Protein AF-A0AAU3NYX7-F1 (afdb_monomer_lite)

Radius of gyration: 16.04 Å; chains: 1; bounding box: 46×26×34 Å

Structure (mmCIF, N/CA/C/O backbone):
data_AF-A0AAU3NYX7-F1
#
_entry.id   AF-A0AAU3NYX7-F1
#
loop_
_atom_site.group_PDB
_atom_site.id
_atom_site.type_symbol
_atom_site.label_atom_id
_atom_site.label_alt_id
_atom_site.label_comp_id
_atom_site.label_asym_id
_atom_site.label_entity_id
_atom_site.label_seq_id
_atom_site.pdbx_PDB_ins_code
_atom_site.Cartn_x
_atom_site.Cartn_y
_atom_site.Cartn_z
_atom_site.occupancy
_atom_site.B_iso_or_equiv
_atom_site.auth_seq_id
_atom_site.auth_comp_id
_atom_site.auth_asym_id
_atom_site.auth_atom_id
_atom_site.pdbx_PDB_model_num
ATOM 1 N N . MET A 1 1 ? -9.263 -4.745 -2.273 1.00 84.44 1 MET A N 1
ATOM 2 C CA . MET A 1 1 ? -9.647 -4.736 -0.853 1.00 84.44 1 MET A CA 1
ATOM 3 C C . MET A 1 1 ? -10.264 -6.080 -0.586 1.00 84.44 1 MET A C 1
ATOM 5 O O . MET A 1 1 ? -11.121 -6.472 -1.372 1.00 84.44 1 MET A O 1
ATOM 9 N N . ASP A 1 2 ? -9.769 -6.781 0.431 1.00 92.94 2 ASP A N 1
ATOM 10 C CA . ASP A 1 2 ? -9.961 -8.231 0.528 1.00 92.94 2 ASP A CA 1
ATOM 11 C C . ASP A 1 2 ? -10.964 -8.581 1.620 1.00 92.94 2 ASP A C 1
ATOM 13 O O . ASP A 1 2 ? -11.878 -9.367 1.384 1.00 92.94 2 ASP A O 1
ATOM 17 N N . TRP A 1 3 ? -10.835 -7.957 2.794 1.00 95.19 3 TRP A N 1
ATOM 18 C CA . TRP A 1 3 ? -11.798 -8.096 3.882 1.00 95.19 3 TRP A CA 1
ATOM 19 C C . TRP A 1 3 ? -11.694 -6.957 4.901 1.00 95.19 3 TRP A C 1
ATOM 21 O O . TRP A 1 3 ? -10.685 -6.251 4.984 1.00 95.19 3 TRP A O 1
ATOM 31 N N . GLU A 1 4 ? -12.752 -6.830 5.702 1.00 95.00 4 GLU A N 1
ATOM 32 C CA . GLU A 1 4 ? -12.859 -5.933 6.853 1.00 95.00 4 GLU A CA 1
ATOM 33 C C . GLU A 1 4 ? -13.249 -6.716 8.101 1.00 95.00 4 GLU A C 1
ATOM 35 O O . GLU A 1 4 ? -14.029 -7.669 8.041 1.00 95.00 4 GLU A O 1
ATOM 40 N N . HIS A 1 5 ? -12.748 -6.273 9.248 1.00 92.81 5 HIS A N 1
ATOM 41 C CA . HIS A 1 5 ? -13.152 -6.772 10.545 1.00 92.81 5 HIS A CA 1
ATOM 42 C C . HIS A 1 5 ? -13.405 -5.611 11.508 1.00 92.81 5 HIS A C 1
ATOM 44 O O . HIS A 1 5 ? -12.555 -4.743 11.712 1.00 92.81 5 HIS A O 1
ATOM 50 N N . ARG A 1 6 ? -14.580 -5.633 12.143 1.00 95.12 6 ARG A N 1
ATOM 51 C CA . ARG A 1 6 ? -14.892 -4.841 13.335 1.00 95.12 6 ARG A CA 1
ATOM 52 C C . ARG A 1 6 ? -15.370 -5.790 14.417 1.00 95.12 6 ARG A C 1
ATOM 54 O O . ARG A 1 6 ? -16.260 -6.602 14.174 1.00 95.12 6 ARG A O 1
ATOM 61 N N . PHE A 1 7 ? -14.823 -5.650 15.620 1.00 88.88 7 PHE A N 1
ATOM 62 C CA . PHE A 1 7 ? -15.209 -6.510 16.738 1.00 88.88 7 PHE A CA 1
ATOM 63 C C . PHE A 1 7 ? -16.676 -6.294 17.143 1.00 88.88 7 PHE A C 1
ATOM 65 O O . PHE A 1 7 ? -17.397 -7.244 17.436 1.00 88.88 7 PHE A O 1
ATOM 72 N N . ARG A 1 8 ? -17.125 -5.030 17.143 1.00 90.00 8 ARG A N 1
ATOM 73 C CA . ARG A 1 8 ? -18.516 -4.608 17.370 1.00 90.00 8 ARG A CA 1
ATOM 74 C C . ARG A 1 8 ? -18.817 -3.324 16.585 1.00 90.00 8 ARG A C 1
ATOM 76 O O . ARG A 1 8 ? -17.876 -2.599 16.244 1.00 90.00 8 ARG A O 1
ATOM 83 N N . PRO A 1 9 ? -20.099 -3.000 16.335 1.00 92.31 9 PRO A N 1
ATOM 84 C CA . PRO A 1 9 ? -20.484 -1.705 15.782 1.00 92.31 9 PRO A CA 1
ATOM 85 C C . PRO A 1 9 ? -19.890 -0.549 16.599 1.00 92.31 9 PRO A C 1
ATOM 87 O O . PRO A 1 9 ? -19.963 -0.556 17.827 1.00 92.31 9 PRO A O 1
ATOM 90 N N . GLY A 1 10 ? -19.280 0.422 15.918 1.00 89.56 10 GLY A N 1
ATOM 91 C CA . GLY A 1 10 ? -18.657 1.594 16.545 1.00 89.56 10 GLY A CA 1
ATOM 92 C C . GLY A 1 10 ? -17.240 1.391 17.098 1.00 89.56 10 GLY A C 1
ATOM 93 O O . GLY A 1 10 ? -16.664 2.351 17.599 1.00 89.56 10 GLY A O 1
ATOM 94 N N . LEU A 1 11 ? -16.658 0.187 17.005 1.00 90.12 11 LEU A N 1
ATOM 95 C CA . LEU A 1 11 ? -15.255 -0.056 17.370 1.00 90.12 11 LEU A CA 1
ATOM 96 C C . LEU A 1 11 ? -14.316 0.035 16.163 1.00 90.12 11 LEU A C 1
ATOM 98 O O . LEU A 1 11 ? -14.761 -0.040 15.017 1.00 90.12 11 LEU A O 1
ATOM 102 N N . LEU A 1 12 ? -13.022 0.175 16.462 1.00 89.81 12 LEU A N 1
ATOM 103 C CA . LEU A 1 12 ? -11.924 0.369 15.512 1.00 89.81 12 LEU A CA 1
ATOM 104 C C . LEU A 1 12 ? -11.918 -0.679 14.390 1.00 89.81 12 LEU A C 1
ATOM 106 O O . LEU A 1 12 ? -12.169 -1.866 14.619 1.00 89.81 12 LEU A O 1
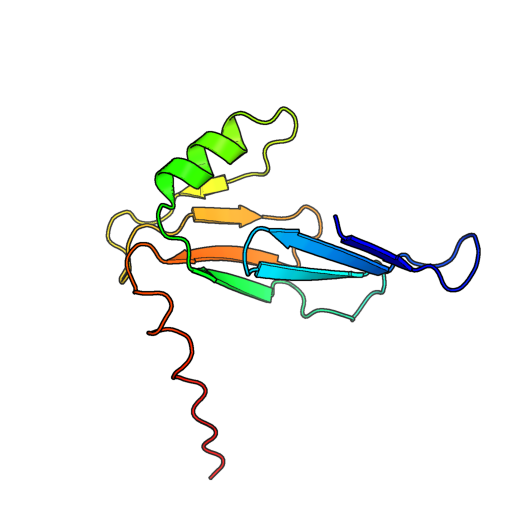ATOM 110 N N . LEU A 1 13 ? -11.647 -0.209 13.176 1.00 91.31 13 LEU A N 1
ATOM 111 C CA . LEU A 1 13 ? -11.597 -1.008 11.960 1.00 91.31 13 LEU A CA 1
ATOM 112 C C . LEU A 1 13 ? -10.227 -1.665 11.775 1.00 91.31 13 LEU A C 1
ATOM 114 O O . LEU A 1 13 ? -9.189 -1.022 11.933 1.00 91.31 13 LEU A O 1
ATOM 118 N N . TYR A 1 14 ? -10.253 -2.925 11.347 1.00 90.81 14 TYR A N 1
ATOM 119 C CA . TYR A 1 14 ? -9.096 -3.648 10.837 1.00 90.81 14 TYR A CA 1
ATOM 120 C C . TYR A 1 14 ? -9.379 -4.127 9.408 1.00 90.81 14 TYR A C 1
ATOM 122 O O . TYR A 1 14 ? -10.422 -4.731 9.152 1.00 90.81 14 TYR A O 1
ATOM 130 N N . VAL A 1 15 ? -8.480 -3.840 8.466 1.00 92.56 15 VAL A N 1
ATOM 131 C CA . VAL A 1 15 ? -8.673 -4.095 7.028 1.00 92.56 15 VAL A CA 1
ATOM 132 C C . VAL A 1 15 ? -7.457 -4.784 6.433 1.00 92.56 15 VAL A C 1
ATOM 134 O O . VAL A 1 15 ? -6.324 -4.432 6.756 1.00 92.56 15 VAL A O 1
ATOM 137 N N . GLN A 1 16 ? -7.687 -5.689 5.483 1.00 93.06 16 GLN A N 1
ATOM 138 C CA . GLN A 1 16 ? -6.648 -6.151 4.566 1.00 93.06 16 GLN A CA 1
ATOM 139 C C . GLN A 1 16 ? -6.897 -5.646 3.146 1.00 93.06 16 GLN A C 1
ATOM 141 O O . GLN A 1 16 ? -8.002 -5.734 2.592 1.00 93.06 16 GLN A O 1
ATOM 146 N N . VAL A 1 17 ? -5.828 -5.148 2.532 1.00 90.38 17 VAL A N 1
ATOM 147 C CA . VAL A 1 17 ? -5.796 -4.817 1.112 1.00 90.38 17 VAL A CA 1
ATOM 148 C C . VAL A 1 17 ? -4.608 -5.493 0.452 1.00 90.38 17 VAL A C 1
ATOM 150 O O . VAL A 1 17 ? -3.482 -5.430 0.945 1.00 90.38 17 VAL A O 1
ATOM 153 N N . SER A 1 18 ? -4.855 -6.095 -0.702 1.00 89.88 18 SER A N 1
ATOM 154 C CA . SER A 1 18 ? -3.815 -6.661 -1.540 1.00 89.88 18 SER A CA 1
ATOM 155 C C . SER A 1 18 ? -3.753 -5.983 -2.900 1.00 89.88 18 SER A C 1
ATOM 157 O O . SER A 1 18 ? -4.737 -5.455 -3.434 1.00 89.88 18 SER A O 1
ATOM 159 N N . ARG A 1 19 ? -2.549 -5.992 -3.468 1.00 84.88 19 ARG A N 1
ATOM 160 C CA . ARG A 1 19 ? -2.290 -5.676 -4.869 1.00 84.88 19 ARG A CA 1
ATOM 161 C C . ARG A 1 19 ? -1.177 -6.586 -5.362 1.00 84.88 19 ARG A C 1
ATOM 163 O O . ARG A 1 19 ? -0.034 -6.484 -4.914 1.00 84.88 19 ARG A O 1
ATOM 170 N N . SER A 1 20 ? -1.492 -7.440 -6.331 1.00 87.31 20 SER A N 1
ATOM 171 C CA . SER A 1 20 ? -0.566 -8.480 -6.792 1.00 87.31 20 SER A CA 1
ATOM 172 C C . SER A 1 20 ? -0.122 -9.354 -5.605 1.00 87.31 20 SER A C 1
ATOM 174 O O . SER A 1 20 ? -0.973 -9.907 -4.922 1.00 87.31 20 SER A O 1
ATOM 176 N N . ALA A 1 21 ? 1.182 -9.470 -5.334 1.00 85.25 21 ALA A N 1
ATOM 177 C CA . ALA A 1 21 ? 1.708 -10.225 -4.196 1.00 85.25 21 ALA A CA 1
ATOM 178 C C . ALA A 1 21 ? 1.869 -9.388 -2.910 1.00 85.25 21 ALA A C 1
ATOM 180 O O . ALA A 1 21 ? 2.245 -9.933 -1.876 1.00 85.25 21 ALA A O 1
ATOM 181 N N . ALA A 1 22 ? 1.632 -8.072 -2.961 1.00 83.75 22 ALA A N 1
ATOM 182 C CA . ALA A 1 22 ? 1.733 -7.212 -1.789 1.00 83.75 22 ALA A CA 1
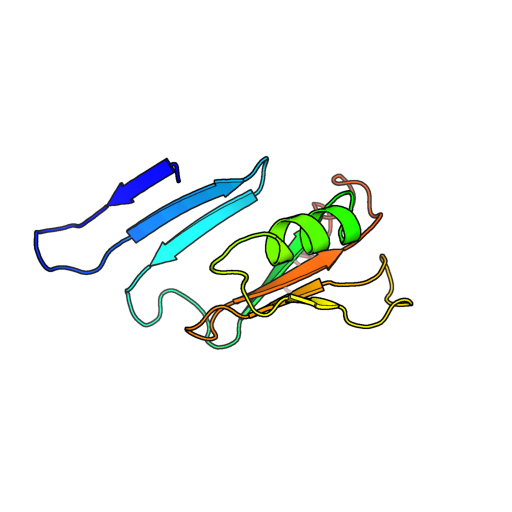ATOM 183 C C . ALA A 1 22 ? 0.429 -7.270 -0.988 1.00 83.75 22 ALA A C 1
ATOM 185 O O . ALA A 1 22 ? -0.644 -7.050 -1.549 1.00 83.75 22 ALA A O 1
ATOM 186 N N . VAL A 1 23 ? 0.540 -7.531 0.314 1.00 88.56 23 VAL A N 1
ATOM 187 C CA . VAL A 1 23 ? -0.579 -7.571 1.261 1.00 88.56 23 VAL A CA 1
ATOM 188 C C . VAL A 1 23 ? -0.276 -6.601 2.396 1.00 88.56 23 VAL A C 1
ATOM 190 O O . VAL A 1 23 ? 0.772 -6.704 3.031 1.00 88.56 23 VAL A O 1
ATOM 193 N N . LEU A 1 24 ? -1.179 -5.651 2.635 1.00 85.50 24 LEU A N 1
ATOM 194 C CA . LEU A 1 24 ? -1.106 -4.709 3.747 1.00 85.50 24 LEU A CA 1
ATOM 195 C C . LEU A 1 24 ? -2.277 -4.946 4.696 1.00 85.50 24 LEU A C 1
ATOM 197 O O . LEU A 1 24 ? -3.420 -5.116 4.267 1.00 85.50 24 LEU A O 1
ATOM 201 N N . HIS A 1 25 ? -1.971 -4.894 5.987 1.00 87.50 25 HIS A N 1
ATOM 202 C CA . HIS A 1 25 ? -2.948 -4.879 7.064 1.00 87.50 25 HIS A CA 1
ATOM 203 C C . HIS A 1 25 ? -2.987 -3.474 7.661 1.00 87.50 25 HIS A C 1
ATOM 205 O O . HIS A 1 25 ? -1.956 -2.958 8.088 1.00 87.50 25 HIS A O 1
ATOM 211 N N . LEU A 1 26 ? -4.165 -2.857 7.669 1.00 86.00 26 LEU A N 1
ATOM 212 C CA . LEU A 1 26 ? -4.396 -1.500 8.154 1.00 86.00 26 LEU A CA 1
ATOM 213 C C . LEU A 1 26 ? -5.284 -1.556 9.395 1.00 86.00 26 LEU A C 1
ATOM 215 O O . LEU A 1 26 ? -6.279 -2.280 9.412 1.00 86.00 26 LEU A O 1
ATOM 219 N N . SER A 1 27 ? -4.930 -0.783 10.417 1.00 84.88 27 SER A N 1
ATOM 220 C CA . SER A 1 27 ? -5.643 -0.734 11.690 1.00 84.88 27 SER A CA 1
ATOM 221 C C . SER A 1 27 ? -5.863 0.706 12.130 1.00 84.88 27 SER A C 1
ATOM 223 O O . SER A 1 27 ? -4.961 1.537 12.016 1.00 84.88 27 SER A O 1
ATOM 225 N N . GLU A 1 28 ? -7.051 0.999 12.659 1.00 87.44 28 GLU A N 1
ATOM 226 C CA . GLU A 1 28 ? -7.322 2.258 13.369 1.00 87.44 28 GLU A CA 1
ATOM 227 C C . GLU A 1 28 ? -6.782 2.241 14.813 1.00 87.44 28 GLU A C 1
ATOM 229 O O . GLU A 1 28 ? -6.810 3.265 15.497 1.00 87.44 28 GLU A O 1
ATOM 234 N N . HIS A 1 29 ? -6.299 1.095 15.306 1.00 84.50 29 HIS A N 1
ATOM 235 C CA . HIS A 1 29 ? -5.769 0.981 16.659 1.00 84.50 29 HIS A CA 1
ATOM 236 C C . HIS A 1 29 ? -4.418 1.691 16.800 1.00 84.50 29 HIS A C 1
ATOM 238 O O . HIS A 1 29 ? -3.451 1.431 16.080 1.00 84.50 29 HIS A O 1
ATOM 244 N N . HIS A 1 30 ? -4.360 2.621 17.754 1.00 79.19 30 HIS A N 1
ATOM 245 C CA . HIS A 1 30 ? -3.149 3.368 18.052 1.00 79.19 30 HIS A CA 1
ATOM 246 C C . HIS A 1 30 ? -2.093 2.438 18.661 1.00 79.19 30 HIS A C 1
ATOM 248 O O . HIS A 1 30 ? -2.334 1.807 19.687 1.00 79.19 30 HIS A O 1
ATOM 254 N N . GLY A 1 31 ? -0.914 2.388 18.042 1.00 76.44 31 GLY A N 1
ATOM 255 C CA . GLY A 1 31 ? 0.207 1.558 18.491 1.00 76.44 31 GLY A CA 1
ATOM 256 C C . GLY A 1 31 ? 0.390 0.241 17.732 1.00 76.44 31 GLY A C 1
ATOM 257 O O . GLY A 1 31 ? 1.375 -0.445 17.986 1.00 76.44 31 GLY A O 1
ATOM 258 N N . ASP A 1 32 ? -0.479 -0.090 16.769 1.00 81.31 32 ASP A N 1
ATOM 259 C CA . ASP A 1 32 ? -0.305 -1.287 15.920 1.00 81.31 32 ASP A CA 1
ATOM 260 C C . ASP A 1 32 ? 0.891 -1.178 14.961 1.00 81.31 32 ASP A C 1
ATOM 262 O O . ASP A 1 32 ? 1.396 -2.183 14.463 1.00 81.31 32 ASP A O 1
ATOM 266 N N . GLY A 1 33 ? 1.355 0.044 14.702 1.00 73.19 33 GLY A N 1
ATOM 267 C CA . GLY A 1 33 ? 2.522 0.329 13.880 1.00 73.19 33 GLY A CA 1
ATOM 268 C C . GLY A 1 33 ? 3.518 1.231 14.596 1.00 73.19 33 GLY A C 1
ATOM 269 O O . GLY A 1 33 ? 3.182 1.947 15.541 1.00 73.19 33 GLY A O 1
ATOM 270 N N . SER A 1 34 ? 4.761 1.220 14.117 1.00 73.25 34 SER A N 1
ATOM 271 C CA . SER A 1 34 ? 5.750 2.220 14.512 1.00 73.25 34 SER A CA 1
ATOM 272 C C . SER A 1 34 ? 5.451 3.552 13.812 1.00 73.25 34 SER A C 1
ATOM 274 O O . SER A 1 34 ? 5.295 3.559 12.588 1.00 73.25 34 SER A O 1
ATOM 276 N N . PRO A 1 35 ? 5.408 4.682 14.541 1.00 71.50 35 PRO A N 1
ATOM 277 C CA . PRO A 1 35 ? 5.319 5.999 13.922 1.00 71.50 35 PRO A CA 1
ATOM 278 C C . PRO A 1 35 ? 6.472 6.211 12.935 1.00 71.50 35 PRO A C 1
ATOM 280 O O . PRO A 1 35 ? 7.611 5.844 13.229 1.00 71.50 35 PRO A O 1
ATOM 283 N N . HIS A 1 36 ? 6.185 6.816 11.780 1.00 70.44 36 HIS A N 1
ATOM 284 C CA . HIS A 1 36 ? 7.168 7.088 10.719 1.00 70.44 36 HIS A CA 1
ATOM 285 C C . HIS A 1 36 ? 7.888 5.846 10.164 1.00 70.44 36 HIS A C 1
ATOM 287 O O . HIS A 1 36 ? 8.998 5.955 9.632 1.00 70.44 36 HIS A O 1
ATOM 293 N N . GLY A 1 37 ? 7.271 4.667 10.274 1.00 70.25 37 GLY A N 1
ATOM 294 C CA . GLY A 1 37 ? 7.755 3.459 9.626 1.00 70.25 37 GLY A CA 1
ATOM 295 C C . GLY A 1 37 ? 7.893 3.633 8.109 1.00 70.25 37 GLY A C 1
ATOM 296 O O . GLY A 1 37 ? 7.204 4.422 7.459 1.00 70.25 37 GLY A O 1
ATOM 297 N N . VAL A 1 38 ? 8.817 2.880 7.516 1.00 73.75 38 VAL A N 1
ATOM 298 C CA . VAL A 1 38 ? 9.008 2.847 6.061 1.00 73.75 38 VAL A CA 1
ATOM 299 C C . VAL A 1 38 ? 8.833 1.411 5.596 1.00 73.75 38 VAL A C 1
ATOM 301 O O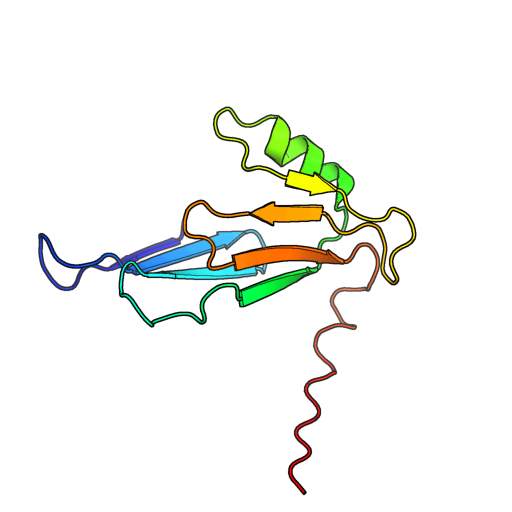 . VAL A 1 38 ? 9.555 0.523 6.046 1.00 73.75 38 VAL A O 1
ATOM 304 N N . ALA A 1 39 ? 7.883 1.189 4.689 1.00 76.31 39 ALA A N 1
ATOM 305 C CA . ALA A 1 39 ? 7.667 -0.101 4.051 1.00 76.31 39 ALA A CA 1
ATOM 306 C C . ALA A 1 39 ? 8.190 -0.047 2.613 1.00 76.31 39 ALA A C 1
ATOM 308 O O . ALA A 1 39 ? 7.782 0.785 1.804 1.00 76.31 39 ALA A O 1
ATOM 309 N N . TRP A 1 40 ? 9.103 -0.951 2.276 1.00 74.25 40 TRP A N 1
ATOM 310 C CA . TRP A 1 40 ? 9.655 -1.042 0.928 1.00 74.25 40 TRP A CA 1
ATOM 311 C C . TRP A 1 40 ? 8.955 -2.141 0.139 1.00 74.25 40 TRP A C 1
ATOM 313 O O . TRP A 1 40 ? 8.903 -3.291 0.572 1.00 74.25 40 TRP A O 1
ATOM 323 N N . PHE A 1 41 ? 8.446 -1.785 -1.040 1.00 77.62 41 PHE A N 1
ATOM 324 C CA . PHE A 1 41 ? 7.768 -2.708 -1.942 1.00 77.62 41 PHE A CA 1
ATOM 325 C C . PHE A 1 41 ? 8.523 -2.771 -3.270 1.00 77.62 41 PHE A C 1
ATOM 327 O O . PHE A 1 41 ? 8.556 -1.781 -4.004 1.00 77.62 41 PHE A O 1
ATOM 334 N N . PRO A 1 42 ? 9.120 -3.917 -3.633 1.00 75.56 42 PRO A N 1
ATOM 335 C CA . PRO A 1 42 ? 9.696 -4.061 -4.958 1.00 75.56 42 PRO A CA 1
ATOM 336 C C . PRO A 1 42 ? 8.603 -4.044 -6.018 1.00 75.56 42 PRO A C 1
ATOM 338 O O . PRO A 1 42 ? 7.618 -4.781 -5.942 1.00 75.56 42 PRO A O 1
ATOM 341 N N . VAL A 1 43 ? 8.809 -3.229 -7.045 1.00 77.19 43 VAL A N 1
ATOM 342 C CA . VAL A 1 43 ? 7.911 -3.143 -8.195 1.00 77.19 43 VAL A CA 1
ATOM 343 C C . VAL A 1 43 ? 8.732 -3.243 -9.467 1.00 77.19 43 VAL A C 1
ATOM 345 O O . VAL A 1 43 ? 9.860 -2.765 -9.542 1.00 77.19 43 VAL A O 1
ATOM 348 N N . ARG A 1 44 ? 8.165 -3.888 -10.487 1.00 78.25 44 ARG A N 1
ATOM 349 C CA . ARG A 1 44 ? 8.872 -4.094 -11.758 1.00 78.25 44 ARG A CA 1
ATOM 350 C C . ARG A 1 44 ? 9.118 -2.784 -12.504 1.00 78.25 44 ARG A C 1
ATOM 352 O O . ARG A 1 44 ? 10.164 -2.635 -13.119 1.00 78.25 44 ARG A O 1
ATOM 359 N N . ASP A 1 45 ? 8.159 -1.863 -12.445 1.00 80.94 45 ASP A N 1
ATOM 360 C CA . ASP A 1 45 ? 8.225 -0.568 -13.119 1.00 80.94 45 ASP A CA 1
ATOM 361 C C . ASP A 1 45 ? 7.608 0.517 -12.227 1.00 80.94 45 ASP A C 1
ATOM 363 O O . ASP A 1 45 ? 6.387 0.631 -12.086 1.00 80.94 45 ASP A O 1
ATOM 367 N N . VAL A 1 46 ? 8.480 1.304 -11.598 1.00 79.94 46 VAL A N 1
ATOM 368 C CA . VAL A 1 46 ? 8.097 2.418 -10.723 1.00 79.94 46 VAL A CA 1
ATOM 369 C C . VAL A 1 46 ? 7.485 3.584 -11.502 1.00 79.94 46 VAL A C 1
ATOM 371 O O . VAL A 1 46 ? 6.592 4.261 -10.998 1.00 79.94 46 VAL A O 1
ATOM 374 N N . SER A 1 47 ? 7.918 3.811 -12.744 1.00 81.75 47 SER A N 1
ATOM 375 C CA . SER A 1 47 ? 7.433 4.913 -13.575 1.00 81.75 47 SER A CA 1
ATOM 376 C C . SER A 1 47 ? 6.016 4.653 -14.080 1.00 81.75 47 SER A C 1
ATOM 378 O O . SER A 1 47 ? 5.207 5.581 -14.125 1.00 81.75 47 SER A O 1
ATOM 380 N N . ALA A 1 48 ? 5.692 3.404 -14.419 1.00 85.31 48 ALA A N 1
ATOM 381 C CA . ALA A 1 48 ? 4.325 3.006 -14.742 1.00 85.31 48 ALA A CA 1
ATOM 382 C C . ALA A 1 48 ? 3.395 3.160 -13.528 1.00 85.31 48 ALA A C 1
ATOM 384 O O . ALA A 1 48 ? 2.322 3.750 -13.653 1.00 85.31 48 ALA A O 1
AT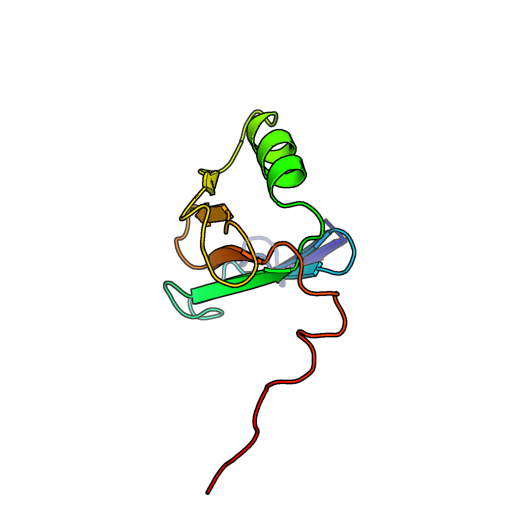OM 385 N N . LEU A 1 49 ? 3.835 2.703 -12.348 1.00 83.44 49 LEU A N 1
ATOM 386 C CA . LEU A 1 49 ? 3.064 2.842 -11.111 1.00 83.44 49 LEU A CA 1
ATOM 387 C C . LEU A 1 49 ? 2.828 4.315 -10.745 1.00 83.44 49 LEU A C 1
ATOM 389 O O . LEU A 1 49 ? 1.720 4.680 -10.364 1.00 83.44 49 LEU A O 1
ATOM 393 N N . HIS A 1 50 ? 3.840 5.171 -10.896 1.00 84.31 50 HIS A N 1
ATOM 394 C CA . HIS A 1 50 ? 3.725 6.607 -10.629 1.00 84.31 50 HIS A CA 1
ATOM 395 C C . HIS A 1 50 ? 2.666 7.275 -11.510 1.00 84.31 50 HIS A C 1
ATOM 397 O O . HIS A 1 50 ? 1.785 7.964 -10.998 1.00 84.31 50 HIS A O 1
ATOM 403 N N . LYS A 1 51 ? 2.693 7.007 -12.822 1.00 87.75 51 LYS A N 1
ATOM 404 C CA . LYS A 1 51 ? 1.685 7.515 -13.767 1.00 87.75 51 LYS A CA 1
ATOM 405 C C . LYS A 1 51 ? 0.279 7.036 -13.417 1.00 87.75 51 LYS A C 1
ATOM 407 O O . LYS A 1 51 ? -0.660 7.824 -13.460 1.00 87.75 51 LYS A O 1
ATOM 412 N N . GLU A 1 52 ? 0.140 5.760 -13.062 1.00 87.88 52 GLU A N 1
ATOM 413 C CA . GLU A 1 52 ? -1.141 5.187 -12.645 1.00 87.88 52 GLU A CA 1
ATOM 414 C C . GLU A 1 52 ? -1.684 5.873 -11.386 1.00 87.88 52 GLU A C 1
ATOM 416 O O . GLU A 1 52 ? -2.867 6.204 -11.335 1.00 87.88 52 GLU A O 1
ATOM 421 N N . LEU A 1 53 ? -0.835 6.117 -10.381 1.00 85.31 53 LEU A N 1
ATOM 422 C CA . LEU A 1 53 ? -1.245 6.779 -9.142 1.00 85.31 53 LEU A CA 1
ATOM 423 C C . LEU A 1 53 ? -1.688 8.224 -9.384 1.00 85.31 53 LEU A C 1
ATOM 425 O O . LEU A 1 53 ? -2.739 8.609 -8.878 1.00 85.31 53 LEU A O 1
ATOM 429 N N . LEU A 1 54 ? -0.939 8.991 -10.183 1.00 86.75 54 LEU A N 1
ATOM 430 C CA . LEU A 1 54 ? -1.257 10.390 -10.491 1.00 86.75 54 LEU A CA 1
ATOM 431 C C . LEU A 1 54 ? -2.519 10.563 -11.346 1.00 86.75 54 LEU A C 1
ATOM 433 O O . LEU A 1 54 ? -3.144 11.617 -11.303 1.00 86.75 54 LEU A O 1
ATOM 437 N N . ALA A 1 55 ? -2.922 9.542 -12.104 1.00 90.12 55 ALA A N 1
ATOM 438 C CA . ALA A 1 55 ? -4.158 9.578 -12.884 1.00 90.12 55 ALA A CA 1
ATOM 439 C C . ALA A 1 55 ? -5.429 9.440 -12.022 1.00 90.12 55 ALA A C 1
ATOM 441 O O . ALA A 1 55 ? -6.542 9.589 -12.531 1.00 90.12 55 ALA A O 1
ATOM 442 N N . ARG A 1 56 ? -5.298 9.120 -10.726 1.00 86.12 56 ARG A N 1
ATOM 443 C CA . ARG A 1 56 ? -6.440 8.906 -9.829 1.00 86.12 56 ARG A CA 1
ATOM 444 C C . ARG A 1 56 ? -6.905 10.233 -9.215 1.00 86.12 56 ARG A C 1
ATOM 446 O O . ARG A 1 56 ? -6.075 11.042 -8.821 1.00 86.12 56 ARG A O 1
ATOM 453 N N . PRO A 1 57 ? -8.222 10.430 -9.023 1.00 78.12 57 PRO A N 1
ATOM 454 C CA . PRO A 1 57 ? -8.765 11.669 -8.453 1.00 78.12 57 PRO A CA 1
ATOM 455 C C . PRO A 1 57 ? -8.308 11.938 -7.009 1.00 78.12 57 PRO A C 1
ATOM 457 O O . PRO A 1 57 ? -8.229 13.088 -6.603 1.00 78.12 57 PRO A O 1
ATOM 460 N N . ASN A 1 58 ? -7.954 10.886 -6.264 1.00 77.88 58 ASN A N 1
ATOM 461 C CA . ASN A 1 58 ? -7.379 10.966 -4.918 1.00 77.88 58 ASN A CA 1
ATOM 462 C C . ASN A 1 58 ? -5.933 10.454 -4.936 1.00 77.88 58 ASN A C 1
ATOM 464 O O . ASN A 1 58 ? -5.573 9.565 -4.159 1.00 77.88 58 ASN A O 1
ATOM 468 N N . ALA A 1 59 ? -5.145 10.920 -5.907 1.00 75.69 59 ALA A N 1
ATOM 469 C CA . ALA A 1 59 ? -3.736 10.575 -5.998 1.00 75.69 59 ALA A CA 1
ATOM 470 C C . ALA A 1 59 ? -3.037 10.962 -4.684 1.00 75.69 59 ALA A C 1
ATOM 472 O O . ALA A 1 59 ? -3.163 12.109 -4.246 1.00 75.69 59 ALA A O 1
ATOM 473 N N . PRO A 1 60 ? -2.327 10.030 -4.031 1.00 73.69 60 PRO A N 1
ATOM 474 C CA . PRO A 1 60 ? -1.513 10.394 -2.886 1.00 73.69 60 PRO A CA 1
ATOM 475 C C . PRO A 1 60 ? -0.330 11.249 -3.355 1.00 73.69 60 PRO A C 1
ATOM 477 O O . PRO A 1 60 ? 0.042 11.208 -4.531 1.00 73.69 60 PRO A O 1
ATOM 480 N N . ASP A 1 61 ? 0.293 11.983 -2.433 1.00 75.38 61 ASP A N 1
ATOM 481 C CA . AS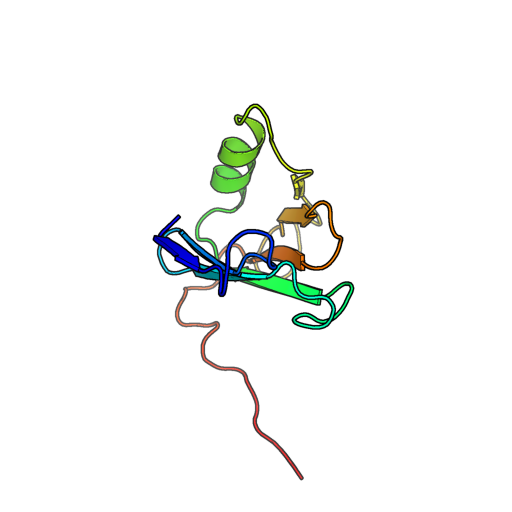P A 1 61 ? 1.574 12.625 -2.726 1.00 75.38 61 ASP A CA 1
ATOM 482 C C . ASP A 1 61 ? 2.610 11.537 -3.033 1.00 75.38 61 ASP A C 1
ATOM 484 O O . ASP A 1 61 ? 3.021 10.771 -2.156 1.00 75.38 61 ASP A O 1
ATOM 488 N N . ALA A 1 62 ? 2.952 11.437 -4.317 1.00 75.31 62 ALA A N 1
ATOM 489 C CA . ALA A 1 62 ? 3.842 10.442 -4.882 1.00 75.31 62 ALA A CA 1
ATOM 490 C C . ALA A 1 62 ? 5.059 11.153 -5.481 1.00 75.31 62 ALA A C 1
ATOM 492 O O . ALA A 1 62 ? 5.125 11.444 -6.681 1.00 75.31 62 ALA A O 1
ATOM 493 N N . SER A 1 63 ? 6.029 11.443 -4.620 1.00 72.75 63 SER A N 1
ATOM 494 C CA . SER A 1 63 ? 7.259 12.138 -4.982 1.00 72.75 63 SER A CA 1
ATOM 495 C C . SER A 1 63 ? 8.318 11.143 -5.462 1.00 72.75 63 SER A C 1
ATOM 497 O O . SER A 1 63 ? 8.658 10.181 -4.768 1.00 72.75 63 SER A O 1
ATOM 499 N N . ARG A 1 64 ? 8.863 11.360 -6.664 1.00 65.69 64 ARG A N 1
ATOM 500 C CA . ARG A 1 64 ? 10.002 10.585 -7.176 1.00 65.69 64 ARG A CA 1
ATOM 501 C C . ARG A 1 64 ? 11.280 11.177 -6.603 1.00 65.69 64 ARG A C 1
ATOM 503 O O . ARG A 1 64 ? 11.543 12.360 -6.791 1.00 65.69 64 ARG A O 1
ATOM 510 N N . ASN A 1 65 ? 12.057 10.355 -5.918 1.00 62.62 65 ASN A N 1
ATOM 511 C CA . ASN A 1 65 ? 13.321 10.767 -5.333 1.00 62.62 65 ASN A CA 1
ATOM 512 C C . ASN A 1 65 ? 14.452 10.107 -6.102 1.00 62.62 65 ASN A C 1
ATOM 514 O O . ASN A 1 65 ? 14.283 8.994 -6.582 1.00 62.62 65 ASN A O 1
ATOM 518 N N . ASP A 1 66 ? 15.551 10.842 -6.230 1.00 66.44 66 ASP A N 1
ATOM 519 C CA . ASP A 1 66 ? 16.858 10.373 -6.689 1.00 66.44 66 ASP A CA 1
ATOM 520 C C . ASP A 1 66 ? 16.841 9.387 -7.888 1.00 66.44 66 ASP A C 1
ATOM 522 O O . ASP A 1 66 ? 16.706 8.174 -7.707 1.00 66.44 66 ASP A O 1
ATOM 526 N N . PRO A 1 67 ? 16.983 9.878 -9.136 1.00 66.06 67 PRO A N 1
ATOM 527 C CA . PRO A 1 67 ? 17.039 9.022 -10.321 1.00 66.06 67 PRO A CA 1
ATOM 528 C C . PRO A 1 67 ? 18.177 7.992 -10.307 1.00 66.06 67 PRO A C 1
ATOM 530 O O . PRO A 1 67 ? 18.042 6.976 -10.991 1.00 66.06 67 PRO A O 1
ATOM 533 N N . ASP A 1 68 ? 19.232 8.230 -9.525 1.00 66.94 68 ASP A N 1
ATOM 534 C CA . ASP A 1 68 ? 20.473 7.455 -9.520 1.00 66.94 68 ASP A CA 1
ATOM 535 C C . ASP A 1 68 ? 20.618 6.572 -8.266 1.00 66.94 68 ASP A C 1
ATOM 537 O O . ASP A 1 68 ? 21.681 6.000 -8.010 1.00 66.94 68 ASP A O 1
ATOM 541 N N . ALA A 1 69 ? 19.541 6.419 -7.488 1.00 66.94 69 ALA A N 1
ATOM 542 C CA . ALA A 1 69 ? 19.536 5.579 -6.300 1.00 66.94 69 ALA A CA 1
ATOM 543 C C . ALA A 1 69 ? 19.915 4.113 -6.618 1.00 66.94 69 ALA A C 1
ATOM 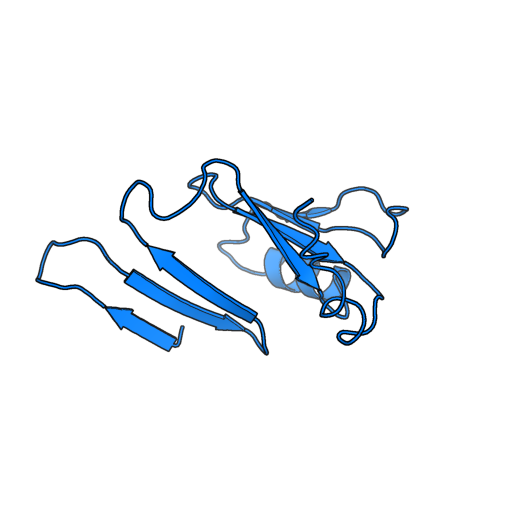545 O O . ALA A 1 69 ? 19.525 3.559 -7.657 1.00 66.94 69 ALA A O 1
ATOM 546 N N . PRO A 1 70 ? 20.643 3.431 -5.712 1.00 56.75 70 PRO A N 1
ATOM 547 C CA . PRO A 1 70 ? 21.008 2.032 -5.894 1.00 56.75 70 PRO A CA 1
ATOM 548 C C . PRO A 1 70 ? 19.749 1.156 -5.929 1.00 56.75 70 PRO A C 1
ATOM 550 O O . PRO A 1 70 ? 19.015 1.054 -4.949 1.00 56.75 70 PRO A O 1
ATOM 553 N N . GLY A 1 71 ? 19.505 0.513 -7.075 1.00 62.84 71 GLY A N 1
ATOM 554 C CA . GLY A 1 71 ? 18.261 -0.221 -7.326 1.00 62.84 71 GLY A CA 1
ATOM 555 C C . GLY A 1 71 ? 17.167 0.621 -7.987 1.00 62.84 71 GLY A C 1
ATOM 556 O O . GLY A 1 71 ? 15.994 0.291 -7.855 1.00 62.84 71 GLY A O 1
ATOM 557 N N . GLY A 1 72 ? 17.539 1.691 -8.690 1.00 64.88 72 GLY A N 1
ATOM 558 C CA . GLY A 1 72 ? 16.634 2.502 -9.495 1.00 64.88 72 GLY A CA 1
ATOM 559 C C . GLY A 1 72 ? 15.847 3.540 -8.684 1.00 64.88 72 GLY A C 1
ATOM 560 O O . GLY A 1 72 ? 15.854 3.511 -7.457 1.00 64.88 72 GLY A O 1
ATOM 561 N N . PRO A 1 73 ? 15.148 4.459 -9.371 1.00 68.69 73 PRO A N 1
ATOM 562 C CA . PRO A 1 73 ? 14.522 5.622 -8.752 1.00 68.69 73 PRO A CA 1
ATOM 563 C C . PRO A 1 73 ? 13.401 5.237 -7.785 1.00 68.69 73 PRO A C 1
ATOM 565 O O . PRO A 1 73 ? 12.356 4.758 -8.245 1.00 68.69 73 PRO A O 1
ATOM 568 N N . PRO A 1 74 ? 13.531 5.498 -6.475 1.00 73.31 74 PRO A N 1
ATOM 569 C CA . PRO A 1 74 ? 12.433 5.296 -5.558 1.00 73.31 74 PRO A CA 1
ATOM 570 C C . PRO A 1 74 ? 11.334 6.330 -5.784 1.00 73.31 74 PRO A C 1
ATOM 572 O O . PRO A 1 74 ? 11.550 7.539 -5.870 1.00 73.31 74 PRO A O 1
ATOM 575 N N . MET A 1 75 ? 10.102 5.848 -5.815 1.00 78.06 75 MET A N 1
ATOM 576 C CA . MET A 1 75 ? 8.932 6.680 -5.571 1.00 78.06 75 MET A CA 1
ATOM 577 C C . MET A 1 75 ? 8.587 6.561 -4.093 1.00 78.06 75 MET A C 1
ATOM 579 O O . MET A 1 75 ? 8.532 5.439 -3.599 1.00 78.06 75 MET A O 1
ATOM 583 N N . GLN A 1 76 ? 8.377 7.692 -3.418 1.00 77.62 76 GLN A N 1
ATOM 584 C CA . GLN A 1 76 ? 7.864 7.758 -2.053 1.00 77.62 76 GLN A CA 1
ATOM 585 C C . GLN A 1 76 ? 6.394 8.154 -2.085 1.00 77.62 76 GLN A C 1
ATOM 587 O O . GLN A 1 76 ? 6.046 9.168 -2.688 1.00 77.62 76 GLN A O 1
ATOM 592 N N . VAL A 1 77 ? 5.554 7.367 -1.419 1.00 75.75 77 VAL A N 1
ATOM 593 C CA . VAL A 1 77 ? 4.150 7.709 -1.171 1.00 75.75 77 VAL A CA 1
ATOM 594 C C . VAL A 1 77 ? 3.961 7.944 0.318 1.00 75.75 77 VAL A C 1
ATOM 596 O O . VAL A 1 77 ? 4.320 7.071 1.110 1.00 75.75 77 VAL A O 1
ATOM 599 N N . THR A 1 78 ? 3.412 9.103 0.682 1.00 73.75 78 THR A N 1
ATOM 600 C CA . THR A 1 78 ? 3.074 9.435 2.073 1.00 73.75 78 THR A CA 1
ATOM 601 C C . THR A 1 78 ? 1.589 9.202 2.306 1.00 73.75 78 THR A C 1
ATOM 603 O O . THR A 1 78 ? 0.749 9.742 1.587 1.00 73.75 78 THR A O 1
ATOM 606 N N . GLU A 1 79 ? 1.256 8.412 3.321 1.00 70.25 79 GLU A N 1
ATOM 607 C CA . GLU A 1 79 ? -0.127 8.254 3.764 1.00 70.25 79 GLU A CA 1
ATOM 608 C C . GLU A 1 79 ? -0.530 9.321 4.802 1.00 70.25 79 GLU A C 1
ATOM 610 O O . GLU A 1 79 ? 0.329 9.823 5.534 1.00 70.25 79 GLU A O 1
ATOM 615 N N . PRO A 1 80 ? -1.823 9.688 4.895 1.00 66.44 80 PRO A N 1
ATOM 616 C CA . PRO A 1 80 ? -2.280 10.856 5.666 1.00 66.44 80 PRO A CA 1
ATOM 617 C C . PRO A 1 80 ? -1.951 10.829 7.165 1.00 66.44 80 PRO A C 1
ATOM 619 O O . PRO A 1 80 ? -1.862 11.868 7.811 1.00 66.44 80 PRO A O 1
ATOM 622 N N . ASN A 1 81 ? -1.792 9.635 7.720 1.00 64.00 81 ASN A N 1
ATOM 623 C CA . ASN A 1 81 ? -1.518 9.345 9.122 1.00 64.00 81 ASN A CA 1
ATOM 624 C C . ASN A 1 81 ? -0.018 9.145 9.416 1.00 64.00 81 ASN A C 1
ATOM 626 O O . ASN A 1 81 ? 0.337 8.882 10.560 1.00 64.00 81 ASN A O 1
ATOM 630 N N . GLY A 1 82 ? 0.863 9.314 8.419 1.00 59.28 82 GLY A N 1
ATOM 631 C CA . GLY A 1 82 ? 2.315 9.421 8.611 1.00 59.28 82 GLY A CA 1
ATOM 632 C C . GLY A 1 82 ? 3.027 8.142 9.064 1.00 59.28 82 GLY A C 1
ATOM 633 O O . GLY A 1 82 ? 4.195 8.207 9.448 1.00 59.28 82 GLY A O 1
ATOM 634 N N . ASN A 1 83 ? 2.357 6.988 9.032 1.00 55.28 83 ASN A N 1
ATOM 635 C CA . ASN A 1 83 ? 2.894 5.742 9.582 1.00 55.28 83 ASN A CA 1
ATOM 636 C C . ASN A 1 83 ? 3.716 4.934 8.567 1.00 55.28 83 ASN A C 1
ATOM 638 O O . ASN A 1 83 ? 4.594 4.183 8.985 1.00 55.28 83 ASN A O 1
ATOM 642 N N . ILE A 1 84 ? 3.468 5.092 7.263 1.00 60.66 84 ILE A N 1
ATOM 643 C CA . ILE A 1 84 ? 4.122 4.320 6.206 1.00 60.66 84 ILE A CA 1
ATOM 644 C C . ILE A 1 84 ? 4.535 5.232 5.048 1.00 60.66 84 ILE A C 1
ATOM 646 O O . ILE A 1 84 ? 3.727 5.924 4.426 1.00 60.66 84 ILE A O 1
ATOM 650 N N . ARG A 1 85 ? 5.824 5.170 4.710 1.00 58.09 85 ARG A N 1
ATOM 651 C CA . ARG A 1 85 ? 6.348 5.584 3.402 1.00 58.09 85 ARG A CA 1
ATOM 652 C C . ARG A 1 85 ? 6.539 4.355 2.524 1.00 58.09 85 ARG A C 1
ATOM 654 O O . ARG A 1 85 ? 7.217 3.424 2.952 1.00 58.09 85 ARG A O 1
ATOM 661 N N . ILE A 1 86 ? 5.972 4.354 1.316 1.00 62.00 86 ILE A N 1
ATOM 662 C CA . ILE A 1 86 ? 6.165 3.275 0.329 1.00 62.00 86 ILE A CA 1
ATOM 663 C C . ILE A 1 86 ? 7.335 3.645 -0.574 1.00 62.00 86 ILE A C 1
ATOM 665 O O . ILE A 1 86 ? 7.210 4.611 -1.317 1.00 62.00 86 ILE A O 1
ATOM 669 N N . GLY A 1 87 ? 8.431 2.884 -0.516 1.00 59.81 87 GLY A N 1
ATOM 670 C CA . GLY A 1 87 ? 9.569 2.991 -1.434 1.00 59.81 87 GLY A CA 1
ATOM 671 C C . GLY A 1 87 ? 9.562 1.873 -2.479 1.00 59.81 87 GLY A C 1
ATOM 672 O O . GLY A 1 87 ? 9.472 0.696 -2.127 1.00 59.81 87 GLY A O 1
ATOM 673 N N . ALA A 1 88 ? 9.660 2.231 -3.758 1.00 60.56 88 ALA A N 1
ATOM 674 C CA . ALA A 1 88 ? 9.796 1.284 -4.865 1.00 60.56 88 ALA A CA 1
ATOM 675 C C . ALA A 1 88 ? 11.273 1.052 -5.224 1.00 60.56 88 ALA A C 1
ATOM 677 O O . ALA A 1 88 ? 11.959 2.007 -5.564 1.00 60.56 88 ALA A O 1
ATOM 678 N N . VAL A 1 89 ? 11.759 -0.195 -5.209 1.00 55.88 89 VAL A N 1
ATOM 679 C CA . VAL A 1 89 ? 13.073 -0.535 -5.798 1.00 55.88 89 VAL A CA 1
ATOM 680 C C . VAL A 1 89 ? 12.845 -1.029 -7.224 1.00 55.88 89 VAL A C 1
ATOM 682 O O . VAL A 1 89 ? 12.200 -2.060 -7.427 1.00 55.88 89 VAL A O 1
ATOM 685 N N . GLY A 1 90 ? 13.324 -0.273 -8.210 1.00 49.88 90 GLY A N 1
ATOM 686 C CA . GLY A 1 90 ? 13.249 -0.606 -9.627 1.00 49.88 90 GLY A CA 1
ATOM 687 C C . GLY A 1 90 ? 14.424 -1.476 -10.081 1.00 49.88 90 GLY A C 1
ATOM 688 O O . GLY A 1 90 ? 15.556 -1.021 -10.180 1.00 49.88 90 GLY A O 1
ATOM 689 N N . GLY A 1 91 ? 14.152 -2.726 -10.454 1.00 50.47 91 GLY A N 1
ATOM 690 C CA . GLY A 1 91 ? 15.116 -3.538 -11.211 1.00 50.47 91 GLY A CA 1
ATOM 691 C C . GLY A 1 91 ? 15.907 -4.583 -10.423 1.00 50.47 91 GLY A C 1
ATOM 692 O O . GLY A 1 91 ? 16.745 -5.261 -11.014 1.00 50.47 91 GLY A O 1
ATOM 693 N N . LEU A 1 92 ? 15.611 -4.811 -9.140 1.00 50.47 92 LEU A N 1
ATOM 694 C CA . LEU A 1 92 ? 16.002 -6.072 -8.503 1.00 50.47 92 LEU A CA 1
ATOM 695 C C . LEU A 1 92 ? 14.977 -7.156 -8.874 1.00 50.47 92 LEU A C 1
ATOM 697 O O . LEU A 1 92 ? 13.771 -6.927 -8.725 1.00 50.47 92 LEU A O 1
ATOM 701 N N . PRO A 1 93 ? 15.400 -8.342 -9.350 1.00 43.31 93 PRO A N 1
ATOM 702 C CA . PRO A 1 93 ? 14.472 -9.449 -9.529 1.00 43.31 93 PRO A CA 1
ATOM 703 C C . PRO A 1 93 ? 13.807 -9.754 -8.182 1.00 43.31 93 PRO A C 1
ATOM 705 O O . PRO A 1 93 ? 14.469 -9.751 -7.147 1.00 43.31 93 PRO A O 1
ATOM 708 N N . CYS A 1 94 ? 12.503 -10.047 -8.191 1.00 41.22 94 CYS A N 1
ATOM 709 C CA . CYS A 1 94 ? 11.697 -10.322 -6.989 1.00 41.22 94 CYS A CA 1
ATOM 710 C C . CYS A 1 94 ? 12.319 -11.388 -6.053 1.00 41.22 94 CYS A C 1
ATOM 712 O O . CYS A 1 94 ? 12.028 -11.415 -4.861 1.00 41.22 94 CYS A O 1
ATOM 714 N N . ALA A 1 95 ? 13.206 -12.241 -6.579 1.00 45.59 95 ALA A N 1
ATOM 715 C CA . ALA A 1 95 ? 13.956 -13.256 -5.841 1.00 45.59 95 ALA A CA 1
ATOM 716 C C . ALA A 1 95 ? 15.147 -12.722 -5.010 1.00 45.59 95 ALA A C 1
ATOM 718 O O . ALA A 1 95 ? 15.659 -13.447 -4.163 1.00 45.59 95 ALA A O 1
ATOM 719 N N . ALA A 1 96 ? 15.609 -11.488 -5.232 1.00 42.31 96 ALA A N 1
ATOM 720 C CA . ALA A 1 96 ? 16.781 -10.927 -4.552 1.00 42.31 96 ALA A CA 1
ATOM 721 C C . ALA A 1 96 ? 16.462 -10.286 -3.187 1.00 42.31 96 ALA A C 1
ATOM 723 O O . ALA A 1 96 ? 17.368 -10.087 -2.386 1.00 42.31 96 ALA A O 1
ATOM 724 N N . LEU A 1 97 ? 15.190 -9.991 -2.895 1.00 44.34 97 LEU A N 1
ATOM 725 C CA . LEU A 1 97 ? 14.772 -9.308 -1.658 1.00 44.34 97 LEU A CA 1
ATOM 726 C C . LEU A 1 97 ? 14.292 -10.254 -0.547 1.00 44.34 97 LEU A C 1
ATOM 728 O O . LEU A 1 97 ? 14.104 -9.823 0.584 1.00 44.34 97 LEU A O 1
ATOM 732 N N . THR A 1 98 ? 14.145 -11.553 -0.824 1.00 40.78 98 THR A N 1
ATOM 733 C CA . THR A 1 98 ? 13.787 -12.566 0.188 1.00 40.78 98 THR A CA 1
ATOM 734 C C . THR A 1 98 ? 14.998 -13.116 0.950 1.00 40.78 98 THR A C 1
ATOM 736 O O . THR A 1 98 ? 14.849 -14.007 1.785 1.00 40.78 98 THR A O 1
ATOM 739 N N . ARG A 1 99 ? 16.210 -12.598 0.694 1.00 38.56 99 ARG A N 1
ATOM 740 C CA . ARG A 1 99 ? 17.466 -13.131 1.240 1.00 38.56 99 ARG A CA 1
ATOM 741 C C . ARG A 1 99 ? 18.350 -12.076 1.914 1.00 38.56 99 ARG A C 1
ATOM 743 O O . ARG A 1 99 ? 19.538 -12.008 1.643 1.00 38.56 99 ARG A O 1
ATOM 750 N N . SER A 1 100 ? 17.802 -11.301 2.848 1.00 38.41 100 SER A N 1
ATOM 751 C CA . SER A 1 100 ? 18.626 -10.635 3.872 1.00 38.41 100 SER A CA 1
ATOM 752 C C . SER A 1 100 ? 17.791 -10.123 5.047 1.00 38.41 100 SER A C 1
ATOM 754 O O . SER A 1 100 ? 17.627 -8.923 5.238 1.00 38.41 100 SER A O 1
ATOM 756 N N . VAL A 1 101 ? 17.306 -11.043 5.879 1.00 35.91 101 VAL A N 1
ATOM 757 C CA . VAL A 1 101 ? 17.284 -10.790 7.324 1.00 35.91 101 VAL A CA 1
ATOM 758 C C . VAL A 1 101 ? 18.448 -11.605 7.876 1.00 35.91 101 VAL A C 1
ATOM 760 O O . VAL A 1 101 ? 18.327 -12.828 7.957 1.00 35.91 101 VAL A O 1
ATOM 763 N N . PRO A 1 102 ? 19.611 -11.007 8.187 1.00 34.25 102 PRO A N 1
ATOM 764 C CA . PRO A 1 102 ? 20.602 -11.718 8.963 1.00 34.25 102 PRO A CA 1
ATOM 765 C C . PRO A 1 102 ? 20.064 -11.787 10.393 1.00 34.25 102 PRO A C 1
ATOM 767 O O . PRO A 1 102 ? 20.239 -10.872 11.192 1.00 34.25 102 PRO A O 1
ATOM 770 N N . THR A 1 103 ? 19.380 -12.882 10.722 1.00 41.47 103 THR A N 1
ATOM 771 C CA . THR A 1 103 ? 19.333 -13.364 12.102 1.00 41.47 103 THR A CA 1
ATOM 772 C C . THR A 1 103 ? 20.765 -13.662 12.519 1.00 41.47 103 THR A C 1
ATOM 774 O O . THR A 1 103 ? 21.322 -14.704 12.179 1.00 41.47 103 THR A O 1
ATOM 777 N N . GLY A 1 104 ? 21.367 -12.704 13.211 1.00 29.09 104 GLY A N 1
ATOM 778 C CA . GLY A 1 104 ? 22.701 -12.797 13.777 1.00 29.09 104 GLY A CA 1
ATOM 779 C C . GLY A 1 104 ? 22.728 -12.130 15.141 1.00 29.09 104 GLY A C 1
ATOM 780 O O . GLY A 1 104 ? 23.425 -11.142 15.323 1.00 29.09 104 GLY A O 1
ATOM 781 N N . CYS A 1 105 ? 21.954 -12.665 16.091 1.00 30.25 105 CYS A N 1
ATOM 782 C CA . CYS A 1 105 ? 22.295 -12.531 17.502 1.00 30.25 105 CYS A CA 1
ATOM 783 C C . CYS A 1 105 ? 23.640 -13.228 17.735 1.00 30.25 105 CYS A C 1
ATOM 785 O O . CYS A 1 105 ? 23.704 -14.461 17.733 1.00 30.25 105 CYS A O 1
ATOM 787 N N . ARG A 1 106 ? 24.687 -12.441 17.971 1.00 34.66 106 ARG A N 1
ATOM 788 C CA . ARG A 1 106 ? 25.670 -12.700 19.024 1.00 34.66 106 ARG A CA 1
ATOM 789 C C . ARG A 1 106 ? 26.371 -11.414 19.416 1.00 34.66 106 ARG A C 1
ATOM 791 O O . ARG A 1 106 ? 26.711 -10.644 18.495 1.00 34.66 106 ARG A O 1
#

Secondary structure (DSSP, 8-state):
--EEEESSTTSPEEEEEEETTEEEEEE-STTSS-TTEEEEEEES-HHHHHHHHHTSTT---EEE--TT-TTS-PEEEE-TTSSEEEEEEESS-TTSSSS-------

Sequence (106 aa):
MDWEHRFRPGLLLYVQVSRSAAVLHLSEHHGDGSPHGVAWFPVRDVSALHKELLARPNAPDASRNDPDAPGGPPMQVTEPNGNIRIGAVGGLPCAALTRSVPTGCR

Foldseek 3Di:
DPDWDDPDPPGKIWDWDDDDPDIDIDTPDPPPADAQDEDEDEDADPPVVQVVLVVDPCRFPWDWDDQPDDQGIWTWGADPRRRYTYTYRYDDDPVVVVPDPPPDDD

pLDDT: mean 72.23, std 17.14, range [29.09, 95.19]